Protein AF-A0A3D0I7C6-F1 (afdb_monomer_lite)

Secondary structure (DSSP, 8-state):
--------------EEEEEEEHHHHHHHHHTT--EEEE---TTTHHHHHHHHHHHHHT-TTEEEEEEEGGGHHHHHHHHTT-SSSEEEEE--TTS---HHHHHHHHHHHHSSPPP----

Radius of gyration: 17.29 Å; chains: 1; bounding box: 36×36×62 Å

Sequence (119 aa):
MGRGRHARTRGARVKPVIVATSDLVDGFRLAGIPVYEFDDAPDKSDSQLAAIIQAVLARDDVGIVLVDERYMAAFEKAFEGRELPMIASFPAEEVQRDEAYIDELTRRYLGQKIYVEGT

pLDDT: mean 74.3, std 18.65, range [34.81, 95.25]

Structure (mmCIF, N/CA/C/O backbone):
data_AF-A0A3D0I7C6-F1
#
_entry.id   AF-A0A3D0I7C6-F1
#
loop_
_atom_site.group_PDB
_atom_site.id
_atom_site.type_symbol
_atom_site.label_atom_id
_atom_site.label_alt_id
_atom_site.label_comp_id
_atom_site.label_asym_id
_atom_site.label_entity_id
_atom_site.label_seq_id
_atom_site.pdbx_PDB_ins_code
_atom_site.Cartn_x
_atom_site.Cartn_y
_atom_site.Cartn_z
_atom_site.occupancy
_atom_site.B_iso_or_equiv
_atom_site.auth_seq_id
_atom_site.auth_comp_id
_atom_site.auth_asym_id
_atom_site.auth_atom_id
_atom_site.pdbx_PDB_model_num
ATOM 1 N N . MET A 1 1 ? -10.756 0.577 45.918 1.00 40.59 1 MET A N 1
ATOM 2 C CA . MET A 1 1 ? -11.272 -0.594 45.172 1.00 40.59 1 MET A CA 1
ATOM 3 C C . MET A 1 1 ? -11.045 -0.364 43.683 1.00 40.59 1 MET A C 1
ATOM 5 O O . MET A 1 1 ? -11.863 0.272 43.036 1.00 40.59 1 MET A O 1
ATOM 9 N N . GLY A 1 2 ? -9.901 -0.803 43.155 1.00 45.44 2 GLY A N 1
ATOM 10 C CA . GLY A 1 2 ? -9.593 -0.724 41.727 1.00 45.44 2 GLY A CA 1
ATOM 11 C C . GLY A 1 2 ? -9.954 -2.039 41.047 1.00 45.44 2 GLY A C 1
ATOM 12 O O . GLY A 1 2 ? -9.415 -3.081 41.405 1.00 45.44 2 GLY A O 1
ATOM 13 N N . ARG A 1 3 ? -10.868 -2.007 40.077 1.00 44.47 3 ARG A N 1
ATOM 14 C CA . ARG A 1 3 ? -11.034 -3.099 39.111 1.00 44.47 3 ARG A CA 1
ATOM 15 C C . ARG A 1 3 ? -10.579 -2.582 37.756 1.00 44.47 3 ARG A C 1
ATOM 17 O O . ARG A 1 3 ? -11.376 -2.052 36.987 1.00 44.47 3 ARG A O 1
ATOM 24 N N . GLY A 1 4 ? -9.280 -2.726 37.502 1.00 43.03 4 GLY A N 1
ATOM 25 C CA . GLY A 1 4 ? -8.725 -2.644 36.160 1.00 43.03 4 GLY A CA 1
ATOM 26 C C . GLY A 1 4 ? -9.349 -3.750 35.321 1.00 43.03 4 GLY A C 1
ATOM 27 O O . GLY A 1 4 ? -9.107 -4.935 35.549 1.00 43.03 4 GLY A O 1
ATOM 28 N N . ARG A 1 5 ? -10.208 -3.367 34.376 1.00 44.16 5 ARG A N 1
ATOM 29 C CA . ARG A 1 5 ? -10.638 -4.268 33.313 1.00 44.16 5 ARG A CA 1
ATOM 30 C C . ARG A 1 5 ? -9.466 -4.379 32.348 1.00 44.16 5 ARG A C 1
ATOM 32 O O . ARG A 1 5 ? -9.337 -3.569 31.440 1.00 4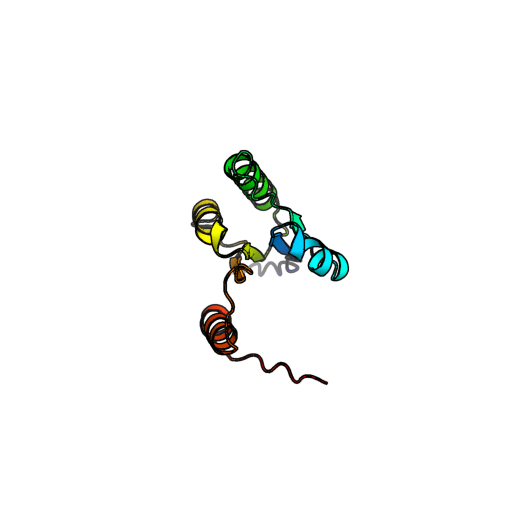4.16 5 ARG A O 1
ATOM 39 N N . HIS A 1 6 ? -8.618 -5.385 32.540 1.00 41.53 6 HIS A N 1
ATOM 40 C CA . HIS A 1 6 ? -7.826 -5.909 31.435 1.00 41.53 6 HIS A CA 1
ATOM 41 C C . HIS A 1 6 ? -8.797 -6.560 30.451 1.00 41.53 6 HIS A C 1
ATOM 43 O O . HIS A 1 6 ? -9.098 -7.752 30.531 1.00 41.53 6 HIS A O 1
ATOM 49 N N . ALA A 1 7 ? -9.336 -5.748 29.544 1.00 48.53 7 ALA A N 1
ATOM 50 C CA . ALA A 1 7 ? -9.907 -6.250 28.314 1.00 48.53 7 ALA A CA 1
ATOM 51 C C . ALA A 1 7 ? -8.753 -6.898 27.543 1.00 48.53 7 ALA A C 1
ATOM 53 O O . ALA A 1 7 ? -7.938 -6.218 26.929 1.00 48.53 7 ALA A O 1
ATOM 54 N N . ARG A 1 8 ? -8.645 -8.227 27.631 1.00 42.44 8 ARG A N 1
ATOM 55 C CA . ARG A 1 8 ? -7.900 -9.011 26.648 1.00 42.44 8 ARG A CA 1
ATOM 56 C C . ARG A 1 8 ? -8.627 -8.820 25.320 1.00 42.44 8 ARG A C 1
ATOM 58 O O . ARG A 1 8 ? -9.606 -9.514 25.050 1.00 42.44 8 ARG A O 1
ATOM 65 N N . THR A 1 9 ? -8.200 -7.847 24.525 1.00 52.59 9 THR A N 1
ATOM 66 C CA . THR A 1 9 ? -8.556 -7.791 23.112 1.00 52.59 9 THR A CA 1
ATOM 67 C C . THR A 1 9 ? -8.071 -9.103 22.502 1.00 52.59 9 THR A C 1
ATOM 69 O O . THR A 1 9 ? -6.884 -9.422 22.531 1.00 52.59 9 THR A O 1
ATOM 72 N N . ARG A 1 10 ? -8.997 -9.931 21.998 1.00 48.53 10 ARG A N 1
ATOM 73 C CA . ARG A 1 10 ? -8.633 -10.906 20.963 1.00 48.53 10 ARG A CA 1
ATOM 74 C C . ARG A 1 10 ? -7.928 -10.073 19.904 1.00 48.53 10 ARG A C 1
ATOM 76 O O . ARG A 1 10 ? -8.584 -9.187 19.363 1.00 48.53 10 ARG A O 1
ATOM 83 N N . GLY A 1 11 ? -6.624 -10.270 19.705 1.00 53.88 11 GLY A N 1
ATOM 84 C CA . GLY A 1 11 ? -5.865 -9.488 18.734 1.00 53.88 11 GLY A CA 1
ATOM 85 C C . GLY A 1 11 ? -6.649 -9.474 17.430 1.00 53.88 11 GLY A C 1
ATOM 86 O O . GLY A 1 11 ? -6.950 -10.544 16.893 1.00 53.88 11 GLY A O 1
ATOM 87 N N . ALA A 1 12 ? -7.087 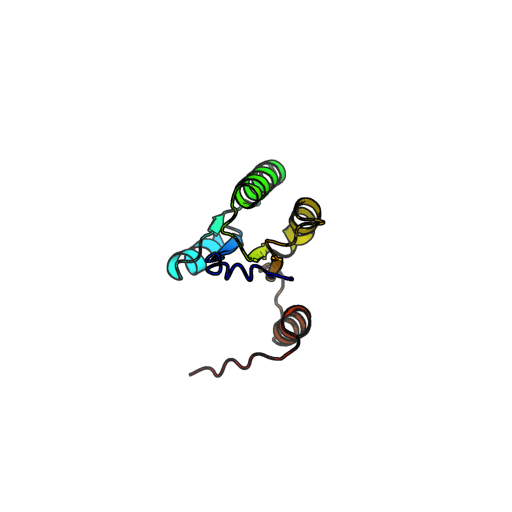-8.288 16.999 1.00 60.91 12 ALA A N 1
ATOM 88 C CA . ALA A 1 12 ? -7.696 -8.148 15.690 1.00 60.91 12 ALA A CA 1
ATOM 89 C C . ALA A 1 12 ? -6.698 -8.767 14.708 1.00 60.91 12 ALA A C 1
ATOM 91 O O . ALA A 1 12 ? -5.507 -8.457 14.770 1.00 60.91 12 ALA A O 1
ATOM 92 N N . ARG A 1 13 ? -7.140 -9.738 13.899 1.00 74.06 13 ARG A N 1
ATOM 93 C CA . ARG A 1 13 ? -6.266 -10.348 12.894 1.00 74.06 13 ARG A CA 1
ATOM 94 C C . ARG A 1 13 ? -5.980 -9.283 11.846 1.00 74.06 13 ARG A C 1
ATOM 96 O O . ARG A 1 13 ? -6.735 -9.150 10.889 1.00 74.06 13 ARG A O 1
ATOM 103 N N . VAL A 1 14 ? -4.921 -8.524 12.079 1.00 83.94 14 VAL A N 1
ATOM 104 C CA . VAL A 1 14 ? -4.392 -7.563 11.129 1.00 83.94 14 VAL A CA 1
ATOM 105 C C . VAL A 1 14 ? -3.770 -8.313 9.957 1.00 83.94 14 VAL A C 1
ATOM 107 O O . VAL A 1 14 ? -3.149 -9.365 10.137 1.00 83.94 14 VAL A O 1
ATOM 110 N N . LYS A 1 15 ? -3.974 -7.797 8.751 1.00 88.94 15 LYS A N 1
ATOM 111 C CA . LYS A 1 15 ? -3.485 -8.385 7.505 1.00 88.94 15 LYS A CA 1
ATOM 112 C C . LYS A 1 15 ? -2.558 -7.410 6.788 1.00 88.94 15 LYS A C 1
ATOM 114 O O . LYS A 1 15 ? -2.771 -6.197 6.888 1.00 88.94 15 LYS A O 1
ATOM 119 N N . PRO A 1 16 ? -1.557 -7.921 6.058 1.00 89.44 16 PRO A N 1
ATOM 120 C CA . PRO A 1 16 ? -0.832 -7.118 5.096 1.00 89.44 16 PRO A CA 1
ATOM 121 C C . PRO A 1 16 ? -1.696 -6.851 3.864 1.00 89.44 16 PRO A C 1
ATOM 123 O O . PRO A 1 16 ? -2.555 -7.659 3.496 1.00 89.44 16 PRO A O 1
ATOM 126 N N . VAL A 1 17 ? -1.433 -5.725 3.219 1.00 93.44 17 VAL A N 1
ATOM 127 C CA . VAL A 1 17 ? -1.933 -5.383 1.890 1.00 93.44 17 VAL A CA 1
ATOM 128 C C . VAL A 1 17 ? -0.763 -4.858 1.068 1.00 93.44 17 VAL A C 1
ATOM 130 O O . VAL A 1 17 ? 0.064 -4.113 1.591 1.00 93.44 17 VAL A O 1
ATOM 133 N N . ILE A 1 18 ? -0.708 -5.231 -0.207 1.00 91.00 18 ILE A N 1
ATOM 134 C CA . ILE A 1 18 ? 0.264 -4.707 -1.169 1.00 91.00 18 ILE A CA 1
ATOM 135 C C . ILE A 1 18 ? -0.419 -3.693 -2.087 1.00 91.00 18 ILE A C 1
ATOM 137 O O . ILE A 1 18 ? -1.562 -3.898 -2.491 1.00 91.00 18 ILE A O 1
ATOM 141 N N . VAL A 1 19 ? 0.283 -2.627 -2.447 1.00 91.44 19 VAL A N 1
ATOM 142 C CA . VAL A 1 19 ? -0.062 -1.715 -3.538 1.00 91.44 19 VAL A CA 1
ATOM 143 C C . VAL A 1 19 ? 1.094 -1.749 -4.528 1.00 91.44 19 VAL A C 1
ATOM 145 O O . VAL A 1 19 ? 2.203 -1.342 -4.185 1.00 91.44 19 VAL A O 1
ATOM 148 N N . ALA A 1 20 ? 0.853 -2.285 -5.721 1.00 85.44 20 ALA A N 1
ATOM 149 C CA . ALA A 1 20 ? 1.905 -2.550 -6.701 1.00 85.44 20 ALA A CA 1
ATOM 150 C C . ALA A 1 20 ? 1.417 -2.354 -8.138 1.00 85.44 20 ALA A C 1
ATOM 152 O O . ALA A 1 20 ? 0.216 -2.435 -8.410 1.00 85.44 20 ALA A O 1
ATOM 153 N N . THR A 1 21 ? 2.363 -2.130 -9.047 1.00 81.94 21 THR A N 1
ATOM 154 C CA . THR A 1 21 ? 2.147 -2.139 -10.496 1.00 81.94 21 THR A CA 1
ATOM 155 C C . THR A 1 21 ? 1.918 -3.555 -11.021 1.00 81.94 21 THR A C 1
ATOM 157 O O . THR A 1 21 ? 2.277 -4.534 -10.366 1.00 81.94 21 THR A O 1
ATOM 160 N N . SER A 1 22 ? 1.264 -3.653 -12.185 1.00 77.06 22 SER A N 1
ATOM 161 C CA . SER A 1 22 ? 0.710 -4.894 -12.761 1.00 77.06 22 SER A CA 1
ATOM 162 C C . SER A 1 22 ? 1.703 -6.065 -12.872 1.00 77.06 22 SER A C 1
ATOM 164 O O . SER A 1 22 ? 1.331 -7.217 -12.665 1.00 77.06 22 SER A O 1
ATOM 166 N N . ASP A 1 23 ? 2.976 -5.770 -13.118 1.00 73.31 23 ASP A N 1
ATOM 167 C CA . ASP A 1 23 ? 4.096 -6.716 -13.193 1.00 73.31 23 ASP A CA 1
ATOM 168 C C . ASP A 1 23 ? 4.319 -7.541 -11.912 1.00 73.31 23 ASP A C 1
ATOM 170 O O . ASP A 1 23 ? 4.615 -8.735 -11.986 1.00 73.31 23 ASP A O 1
ATOM 174 N N . LEU A 1 24 ? 4.131 -6.944 -10.732 1.00 73.38 24 LEU A N 1
ATOM 175 C CA . LEU A 1 24 ? 4.403 -7.599 -9.445 1.00 73.38 24 LEU A CA 1
ATOM 176 C C . LEU A 1 24 ? 3.168 -8.251 -8.813 1.00 73.38 24 LEU A C 1
ATOM 178 O O . LEU A 1 24 ? 3.282 -9.078 -7.901 1.00 73.38 24 LEU A O 1
ATOM 182 N N . VAL A 1 25 ? 1.972 -7.882 -9.269 1.00 82.06 25 VAL A N 1
ATOM 183 C CA . VAL A 1 25 ? 0.719 -8.248 -8.599 1.00 82.06 25 VAL A CA 1
ATOM 184 C C . VAL A 1 25 ? 0.492 -9.759 -8.564 1.00 82.06 25 VAL A C 1
ATOM 186 O O . VAL A 1 25 ? 0.032 -10.290 -7.547 1.00 82.06 25 VAL A O 1
ATOM 189 N N . ASP A 1 26 ? 0.822 -10.463 -9.644 1.00 80.19 26 ASP A N 1
ATOM 190 C CA . ASP A 1 26 ? 0.545 -11.895 -9.758 1.00 80.19 26 ASP A CA 1
ATOM 191 C C . ASP A 1 26 ? 1.329 -12.725 -8.734 1.00 80.19 26 ASP A C 1
ATOM 193 O O . ASP A 1 26 ? 0.768 -13.643 -8.129 1.00 80.19 26 ASP A O 1
ATOM 197 N N . GLY A 1 27 ? 2.580 -12.356 -8.439 1.00 77.88 27 GLY A N 1
ATOM 198 C CA . GLY A 1 27 ? 3.387 -13.026 -7.415 1.00 77.88 27 GLY A CA 1
ATOM 199 C C . GLY A 1 27 ? 2.760 -12.938 -6.019 1.00 77.88 27 GLY A C 1
ATOM 200 O O . GLY A 1 27 ? 2.647 -13.939 -5.307 1.00 77.88 27 GLY A O 1
ATOM 201 N N . PHE A 1 28 ? 2.265 -11.759 -5.643 1.00 80.94 28 PHE A N 1
ATOM 202 C CA . PHE A 1 28 ? 1.597 -11.553 -4.356 1.00 80.94 28 PHE A CA 1
ATOM 203 C C . PHE A 1 28 ? 0.224 -12.232 -4.282 1.00 80.94 28 PHE A C 1
ATOM 205 O O . PHE A 1 28 ? -0.126 -12.801 -3.241 1.00 80.94 28 PHE A O 1
ATOM 212 N N . ARG A 1 29 ? -0.535 -12.231 -5.388 1.00 83.00 29 ARG A N 1
ATOM 213 C CA . ARG A 1 29 ? -1.812 -12.957 -5.487 1.00 83.00 29 ARG A CA 1
ATOM 214 C C . ARG A 1 29 ? -1.610 -14.460 -5.290 1.00 83.00 29 ARG A C 1
ATOM 216 O O . ARG A 1 29 ? -2.364 -15.069 -4.531 1.00 83.00 29 ARG A O 1
ATOM 223 N N . LEU A 1 30 ? -0.579 -15.049 -5.904 1.00 78.88 30 LEU A N 1
ATOM 224 C CA . LEU A 1 30 ? -0.227 -16.466 -5.729 1.00 78.88 30 LEU A CA 1
ATOM 225 C C . LEU A 1 30 ? 0.137 -16.805 -4.276 1.00 78.88 30 LEU A C 1
ATOM 227 O O . LEU A 1 30 ? -0.206 -17.883 -3.792 1.00 78.88 30 LEU A O 1
ATOM 231 N N . ALA A 1 31 ? 0.764 -15.873 -3.556 1.00 77.75 31 ALA A N 1
ATOM 232 C CA . ALA A 1 31 ? 1.059 -16.005 -2.128 1.00 77.75 31 ALA A CA 1
ATOM 233 C C . ALA A 1 31 ? -0.170 -15.795 -1.213 1.00 77.75 31 ALA A C 1
ATOM 235 O O . ALA A 1 31 ? -0.055 -15.894 0.011 1.00 77.75 31 ALA A O 1
ATOM 236 N N . GLY A 1 32 ? -1.349 -15.499 -1.774 1.00 81.69 32 GLY A N 1
ATOM 237 C CA . GLY A 1 32 ? -2.583 -15.253 -1.023 1.00 81.69 32 GLY A CA 1
ATOM 238 C C . GLY A 1 32 ? -2.614 -13.906 -0.297 1.00 81.69 32 GLY A C 1
ATOM 239 O O . GLY A 1 32 ? -3.424 -13.719 0.617 1.00 81.69 32 GLY A O 1
ATOM 240 N N . ILE A 1 33 ? -1.743 -12.969 -0.675 1.00 83.69 33 ILE A N 1
ATOM 241 C CA . ILE A 1 33 ? -1.681 -11.636 -0.077 1.00 83.69 33 ILE A CA 1
ATOM 242 C C . ILE A 1 33 ? -2.640 -10.712 -0.846 1.00 83.69 33 ILE A C 1
ATOM 244 O O . ILE A 1 33 ? -2.605 -10.690 -2.075 1.00 83.69 33 ILE A O 1
ATOM 248 N N . PRO A 1 34 ? -3.515 -9.943 -0.169 1.00 88.31 34 PRO A N 1
ATOM 249 C CA . PRO A 1 34 ? -4.364 -8.963 -0.837 1.00 88.31 34 PRO A CA 1
ATOM 250 C C . PRO A 1 34 ? -3.535 -7.876 -1.531 1.00 88.31 34 PRO A C 1
ATOM 252 O O . PRO A 1 34 ? -2.659 -7.278 -0.906 1.00 88.31 34 PRO A O 1
ATOM 255 N N . VAL A 1 35 ? -3.863 -7.580 -2.790 1.00 90.56 35 VAL A N 1
ATOM 256 C CA . VAL A 1 35 ? -3.166 -6.571 -3.598 1.00 90.56 35 VAL A CA 1
ATOM 257 C C . VAL A 1 35 ? -4.157 -5.570 -4.174 1.00 90.56 35 VAL A C 1
ATOM 259 O O . VAL A 1 35 ? -5.187 -5.963 -4.727 1.00 90.56 35 VAL A O 1
ATOM 262 N N . TYR A 1 36 ? -3.822 -4.289 -4.078 1.00 92.50 36 TYR A N 1
ATOM 263 C CA . TYR A 1 36 ? -4.379 -3.237 -4.913 1.00 92.50 36 TYR A CA 1
ATOM 264 C C . TYR A 1 36 ? -3.432 -3.003 -6.085 1.00 92.50 36 TYR A C 1
ATOM 266 O O . TYR A 1 36 ? -2.289 -2.588 -5.906 1.00 92.50 36 TYR A O 1
ATOM 274 N N . GLU A 1 37 ? -3.916 -3.311 -7.279 1.00 89.75 37 GLU A N 1
ATOM 275 C CA . GLU A 1 37 ? -3.176 -3.091 -8.514 1.00 89.75 37 GLU A CA 1
ATOM 276 C C . GLU A 1 37 ? -3.276 -1.623 -8.929 1.00 89.75 37 GLU A C 1
ATOM 278 O O . GLU A 1 37 ? -4.368 -1.039 -8.957 1.00 89.75 37 GLU A O 1
ATOM 283 N N . PHE A 1 38 ? -2.121 -1.040 -9.222 1.00 85.62 38 PHE A N 1
ATOM 284 C CA . PHE A 1 38 ? -1.963 0.337 -9.646 1.00 85.62 38 PHE A CA 1
ATOM 285 C C . PHE A 1 38 ? -1.537 0.387 -11.114 1.00 85.62 38 PHE A C 1
ATOM 287 O O . PHE A 1 38 ? -0.586 -0.284 -11.511 1.00 85.62 38 PHE A O 1
ATOM 294 N N . ASP A 1 39 ? -2.256 1.170 -11.917 1.00 83.50 39 ASP A N 1
ATOM 295 C CA . ASP A 1 39 ? -1.918 1.430 -13.313 1.00 83.50 39 ASP A CA 1
ATOM 296 C C . ASP A 1 39 ? -1.207 2.787 -13.366 1.00 83.50 39 ASP A C 1
ATOM 298 O O . ASP A 1 39 ? -1.827 3.835 -13.190 1.00 83.50 39 ASP A O 1
ATOM 302 N N . ASP A 1 40 ? 0.112 2.761 -13.573 1.00 73.88 40 ASP A N 1
ATOM 303 C CA . ASP A 1 40 ? 0.964 3.961 -13.601 1.00 73.88 40 ASP A CA 1
ATOM 304 C C . ASP A 1 40 ? 0.850 4.736 -14.929 1.00 73.88 40 ASP A C 1
ATOM 306 O O . ASP A 1 40 ? 1.699 5.560 -15.271 1.00 73.88 40 ASP A O 1
ATOM 310 N N . ALA A 1 41 ? -0.203 4.472 -15.710 1.00 78.44 41 ALA A N 1
ATOM 311 C CA . ALA A 1 41 ? -0.538 5.268 -16.876 1.00 78.44 41 ALA A CA 1
ATOM 312 C C . ALA A 1 41 ? -0.725 6.756 -16.476 1.00 78.44 41 ALA A C 1
ATOM 314 O O . ALA A 1 41 ? -1.520 7.058 -15.573 1.00 78.44 41 ALA A O 1
ATOM 315 N N . PRO A 1 42 ? -0.042 7.708 -17.151 1.00 72.25 42 PRO A N 1
ATOM 316 C CA . PRO A 1 42 ? 0.003 9.122 -16.750 1.00 72.25 42 PRO A CA 1
ATOM 317 C C . PRO A 1 42 ? -1.357 9.822 -16.624 1.00 72.25 42 PRO A C 1
ATOM 319 O O . PRO A 1 42 ? -1.477 10.844 -15.955 1.00 72.25 42 PRO A O 1
ATOM 322 N N . ASP A 1 43 ? -2.384 9.315 -17.301 1.00 72.00 43 ASP A N 1
ATOM 323 C CA . ASP A 1 43 ? -3.742 9.857 -17.314 1.00 72.00 43 ASP A CA 1
ATOM 324 C C . ASP A 1 43 ? -4.615 9.372 -16.142 1.00 72.00 43 ASP A C 1
ATOM 326 O O . ASP A 1 43 ? -5.703 9.914 -15.930 1.00 72.00 43 ASP A O 1
ATOM 330 N N . LYS A 1 44 ? -4.165 8.369 -15.376 1.00 67.12 44 LYS A N 1
ATOM 331 C CA . LYS A 1 44 ? -4.983 7.679 -14.358 1.00 67.12 44 LYS A CA 1
ATOM 332 C C . LYS A 1 44 ? -4.374 7.653 -12.960 1.00 67.12 44 LYS A C 1
ATOM 334 O O . LYS A 1 44 ? -5.136 7.516 -11.994 1.00 67.12 44 LYS A O 1
ATOM 339 N N . SER A 1 45 ? -3.059 7.847 -12.855 1.00 74.44 45 SER A N 1
ATOM 340 C CA . SER A 1 45 ? -2.261 7.639 -11.641 1.00 74.44 45 SER A CA 1
ATOM 341 C C . SER A 1 45 ? -2.857 8.298 -10.389 1.00 74.44 45 SER A C 1
ATOM 343 O O . SER A 1 45 ? -3.127 7.629 -9.393 1.00 74.44 45 SER A O 1
ATOM 345 N N . ASP A 1 46 ? -3.152 9.596 -10.434 1.00 82.19 46 ASP A N 1
ATOM 346 C CA . ASP A 1 46 ? -3.515 10.356 -9.230 1.00 82.19 46 ASP A CA 1
ATOM 347 C C . ASP A 1 46 ? -4.900 9.973 -8.691 1.00 82.19 46 ASP A C 1
ATOM 349 O O . ASP A 1 46 ? -5.107 9.819 -7.483 1.00 82.19 46 ASP A O 1
ATOM 353 N N . SER A 1 47 ? -5.863 9.786 -9.597 1.00 85.69 47 SER A N 1
ATOM 354 C CA . SER A 1 47 ? -7.239 9.427 -9.238 1.00 85.69 47 SER A CA 1
ATOM 355 C C . SER A 1 47 ? -7.338 8.001 -8.693 1.00 85.69 47 SER A C 1
ATOM 357 O O . SER A 1 47 ? -8.050 7.752 -7.714 1.00 85.69 47 SER A O 1
ATOM 359 N N . GLN A 1 48 ? -6.578 7.074 -9.278 1.00 89.69 48 GLN A N 1
ATOM 360 C CA . GLN A 1 48 ? -6.516 5.690 -8.830 1.00 89.69 48 GLN A CA 1
ATOM 361 C C . GLN A 1 48 ? -5.799 5.582 -7.484 1.00 89.69 48 GLN A C 1
ATOM 363 O O . GLN A 1 48 ? -6.276 4.875 -6.595 1.00 89.69 48 GLN A O 1
ATOM 368 N N . LEU A 1 49 ? -4.707 6.328 -7.294 1.00 90.88 49 LEU A N 1
ATOM 369 C CA . LEU A 1 49 ? -3.950 6.345 -6.044 1.00 90.88 49 LEU A CA 1
ATOM 370 C C . LEU A 1 49 ? -4.834 6.814 -4.886 1.00 90.88 49 LEU A C 1
ATOM 372 O O . LEU A 1 49 ? -4.899 6.163 -3.841 1.00 90.88 49 LEU A O 1
ATOM 376 N N . ALA A 1 50 ? -5.585 7.898 -5.098 1.00 92.19 50 ALA A N 1
ATOM 377 C CA . ALA A 1 50 ? -6.547 8.396 -4.122 1.00 92.19 50 ALA A CA 1
ATOM 378 C C . ALA A 1 50 ? -7.629 7.353 -3.789 1.00 92.19 50 ALA A C 1
ATOM 380 O O . ALA A 1 50 ? -7.954 7.160 -2.615 1.00 92.19 50 ALA A O 1
ATOM 381 N N . ALA A 1 51 ? -8.162 6.648 -4.792 1.00 94.06 51 ALA A N 1
ATOM 382 C CA . ALA A 1 51 ? -9.161 5.602 -4.583 1.00 94.06 51 ALA A CA 1
ATOM 383 C C . ALA A 1 51 ? -8.613 4.421 -3.763 1.00 94.06 51 ALA A C 1
ATOM 385 O O . ALA A 1 51 ? -9.289 3.947 -2.847 1.00 94.06 51 ALA A O 1
ATOM 386 N N . ILE A 1 52 ? -7.380 3.981 -4.036 1.00 95.06 52 ILE A N 1
ATOM 387 C CA . ILE A 1 52 ? -6.713 2.914 -3.274 1.00 95.06 52 ILE A CA 1
ATOM 388 C C . ILE A 1 52 ? -6.498 3.346 -1.824 1.00 95.06 52 ILE A C 1
ATOM 390 O O . ILE A 1 52 ? -6.839 2.600 -0.906 1.00 95.06 52 ILE A O 1
ATOM 394 N N . ILE A 1 53 ? -5.994 4.562 -1.600 1.00 95.06 53 ILE A N 1
ATOM 395 C CA . ILE A 1 53 ? -5.808 5.117 -0.253 1.00 95.06 53 ILE A CA 1
ATOM 396 C C . ILE A 1 53 ? -7.130 5.094 0.526 1.00 95.06 53 ILE A C 1
ATOM 398 O O . ILE A 1 53 ? -7.164 4.615 1.660 1.00 95.06 53 ILE A O 1
ATOM 402 N N . GLN A 1 54 ? -8.233 5.546 -0.080 1.00 95.25 54 GLN A N 1
ATOM 403 C CA . GLN A 1 54 ? -9.552 5.510 0.563 1.00 95.25 54 GLN A CA 1
ATOM 404 C C . GLN A 1 54 ? -10.029 4.079 0.839 1.00 95.25 54 GLN A C 1
ATOM 406 O O . GLN A 1 54 ? -10.562 3.806 1.915 1.00 95.25 54 GLN A O 1
ATOM 411 N N . ALA A 1 55 ? -9.798 3.146 -0.088 1.00 95.06 55 ALA A N 1
ATOM 412 C CA . ALA A 1 55 ? -10.147 1.740 0.099 1.00 95.06 55 ALA A CA 1
ATOM 413 C C . ALA A 1 55 ? -9.367 1.090 1.254 1.00 95.06 55 ALA A C 1
ATOM 415 O O . ALA A 1 55 ? -9.912 0.251 1.970 1.00 95.06 55 ALA A O 1
ATOM 416 N N . VAL A 1 56 ? -8.108 1.478 1.466 1.00 94.19 56 VAL A N 1
ATOM 417 C CA . VAL A 1 56 ? -7.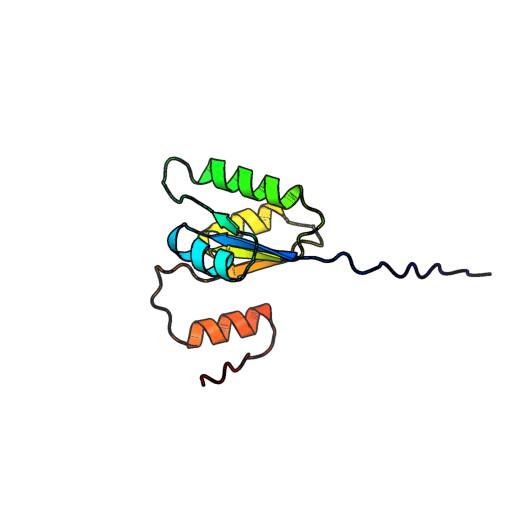307 1.030 2.614 1.00 94.19 56 VAL A CA 1
ATOM 418 C C . VAL A 1 56 ? -7.782 1.695 3.909 1.00 94.19 56 VAL A C 1
ATOM 420 O O . VAL A 1 56 ? -7.957 1.002 4.907 1.00 94.19 56 VAL A O 1
ATOM 423 N N . LEU A 1 57 ? -8.050 3.006 3.902 1.00 92.75 57 LEU A N 1
ATOM 424 C CA . LEU A 1 57 ? -8.549 3.749 5.072 1.00 92.75 57 LEU A CA 1
ATOM 425 C C . LEU A 1 57 ? -9.886 3.219 5.600 1.00 92.75 57 LEU A C 1
ATOM 427 O O . LEU A 1 57 ? -10.154 3.328 6.795 1.00 92.75 57 LEU A O 1
ATOM 431 N N . ALA A 1 58 ? -10.718 2.662 4.719 1.00 92.88 58 ALA A N 1
ATOM 432 C CA . ALA A 1 58 ? -12.003 2.065 5.065 1.00 92.88 58 ALA A CA 1
ATOM 433 C C . ALA A 1 58 ? -11.887 0.676 5.724 1.00 92.88 58 ALA A C 1
ATOM 435 O O . ALA A 1 58 ? -12.910 0.083 6.072 1.00 92.88 58 ALA A O 1
ATOM 436 N N . ARG A 1 59 ? -10.672 0.124 5.864 1.00 91.94 59 ARG A N 1
ATOM 437 C CA . ARG A 1 59 ? -10.443 -1.214 6.416 1.00 91.94 59 ARG A CA 1
ATOM 438 C C . ARG A 1 59 ? -9.766 -1.165 7.780 1.00 91.94 59 ARG A C 1
ATOM 440 O O . ARG A 1 59 ? -8.599 -0.813 7.899 1.00 91.94 59 ARG A O 1
ATOM 447 N N . ASP A 1 60 ? -10.466 -1.691 8.778 1.00 89.44 60 ASP A N 1
ATOM 448 C CA . ASP A 1 60 ? -9.949 -1.827 10.148 1.00 89.44 60 ASP A CA 1
ATOM 449 C C . ASP A 1 60 ? -9.103 -3.102 10.346 1.00 89.44 60 ASP A C 1
ATOM 451 O O . ASP A 1 60 ? -8.543 -3.335 11.418 1.00 89.44 60 ASP A O 1
ATOM 455 N N . ASP A 1 61 ? -9.033 -3.969 9.327 1.00 92.62 61 ASP A N 1
ATOM 456 C CA . ASP A 1 61 ? -8.309 -5.244 9.363 1.00 92.62 61 ASP A CA 1
ATOM 457 C C . ASP A 1 61 ? -6.902 -5.172 8.752 1.00 92.62 61 ASP A C 1
ATOM 459 O O . ASP A 1 61 ? -6.252 -6.208 8.603 1.00 92.62 61 ASP A O 1
ATOM 463 N N . VAL A 1 62 ? -6.417 -3.980 8.398 1.00 93.62 62 VAL A N 1
ATOM 464 C CA . VAL A 1 62 ? -5.102 -3.787 7.770 1.00 93.62 62 VAL A CA 1
ATOM 465 C C . VAL A 1 62 ? -4.085 -3.342 8.815 1.00 93.62 62 VAL A C 1
ATOM 467 O O . VAL A 1 62 ? -4.257 -2.323 9.477 1.00 93.62 62 VAL A O 1
ATOM 470 N N . GLY A 1 63 ? -3.013 -4.122 8.970 1.00 89.88 63 GLY A N 1
ATOM 471 C CA . GLY A 1 63 ? -1.915 -3.801 9.891 1.00 89.88 63 GLY A CA 1
ATOM 472 C C . GLY A 1 63 ? -0.715 -3.164 9.214 1.00 89.88 63 GLY A C 1
ATOM 473 O O . GLY A 1 63 ? -0.028 -2.350 9.824 1.00 89.88 63 GLY A O 1
ATOM 474 N N . ILE A 1 64 ? -0.464 -3.533 7.959 1.00 91.25 64 ILE A N 1
ATOM 475 C CA . ILE A 1 64 ? 0.646 -3.015 7.166 1.00 91.25 64 ILE A CA 1
ATOM 476 C C . ILE A 1 64 ? 0.215 -2.849 5.712 1.00 91.25 64 ILE A C 1
ATOM 478 O O . ILE A 1 64 ? -0.501 -3.693 5.166 1.00 91.25 64 ILE A O 1
ATOM 482 N N . VAL A 1 65 ? 0.662 -1.759 5.105 1.00 94.00 65 VAL A N 1
ATOM 483 C CA . VAL A 1 65 ? 0.506 -1.462 3.684 1.00 94.00 65 VAL A CA 1
ATOM 484 C C . VAL A 1 65 ? 1.906 -1.388 3.098 1.00 94.00 65 VAL A C 1
ATOM 486 O O . VAL A 1 65 ? 2.700 -0.531 3.488 1.00 94.00 65 VAL A O 1
ATOM 489 N N . LEU A 1 66 ? 2.206 -2.322 2.201 1.00 91.62 66 LEU A N 1
ATOM 490 C CA . LEU A 1 66 ? 3.434 -2.328 1.422 1.00 91.62 66 LEU A CA 1
ATOM 491 C C . LEU A 1 66 ? 3.167 -1.628 0.098 1.00 91.62 66 LEU A C 1
ATOM 493 O O . LEU A 1 66 ? 2.250 -2.019 -0.620 1.00 91.62 66 LEU A O 1
ATOM 497 N N . VAL A 1 67 ? 3.939 -0.594 -0.207 1.00 90.38 67 VAL A N 1
ATOM 498 C CA . VAL A 1 67 ? 3.747 0.244 -1.396 1.00 90.38 67 VAL A CA 1
ATOM 499 C C . VAL A 1 67 ? 5.048 0.358 -2.174 1.00 90.38 67 VAL A C 1
ATOM 501 O O . VAL A 1 67 ? 6.128 0.270 -1.599 1.00 90.38 67 VAL A O 1
ATOM 504 N N . ASP A 1 68 ? 4.967 0.589 -3.474 1.00 84.25 68 ASP A N 1
ATOM 505 C CA . ASP A 1 68 ? 6.146 0.998 -4.235 1.00 84.25 68 ASP A CA 1
ATOM 506 C C . ASP A 1 68 ? 6.713 2.324 -3.672 1.00 84.25 68 ASP A C 1
ATOM 508 O O . ASP A 1 68 ? 5.950 3.228 -3.299 1.00 84.25 68 ASP A O 1
ATOM 512 N N . GLU A 1 69 ? 8.045 2.443 -3.581 1.00 83.44 69 GLU A N 1
ATOM 513 C CA . GLU A 1 69 ? 8.727 3.624 -3.024 1.00 83.44 69 GLU A CA 1
ATOM 514 C C . GLU A 1 69 ? 8.290 4.946 -3.673 1.00 83.44 69 GLU A C 1
ATOM 516 O O . GLU A 1 69 ? 8.220 5.969 -2.984 1.00 83.44 69 GLU A O 1
ATOM 521 N N . ARG A 1 70 ? 7.896 4.920 -4.953 1.00 83.44 70 ARG A N 1
ATOM 522 C CA . ARG A 1 70 ? 7.390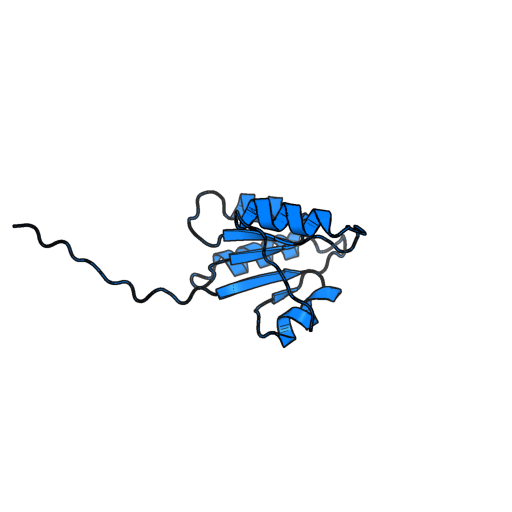 6.085 -5.699 1.00 83.44 70 ARG A CA 1
ATOM 523 C C . ARG A 1 70 ? 6.121 6.685 -5.088 1.00 83.44 70 ARG A C 1
ATOM 525 O O . ARG A 1 70 ? 5.917 7.894 -5.176 1.00 83.44 70 ARG A O 1
ATOM 532 N N . TYR A 1 71 ? 5.287 5.876 -4.433 1.00 86.75 71 TYR A N 1
ATOM 533 C CA . TYR A 1 71 ? 3.999 6.317 -3.875 1.00 86.75 71 TYR A CA 1
ATOM 534 C C . TYR A 1 71 ? 4.018 6.492 -2.353 1.00 86.75 71 TYR A C 1
ATOM 536 O O . TYR A 1 71 ? 3.025 6.940 -1.773 1.00 86.75 71 TYR A O 1
ATOM 544 N N . MET A 1 72 ? 5.138 6.182 -1.695 1.00 88.19 72 MET A N 1
ATOM 545 C CA . MET A 1 72 ? 5.272 6.196 -0.236 1.00 88.19 72 MET A CA 1
ATOM 546 C C . MET A 1 72 ? 4.800 7.512 0.395 1.00 88.19 72 MET A C 1
ATOM 548 O O . MET A 1 72 ? 3.974 7.488 1.304 1.00 88.19 72 MET A O 1
ATOM 552 N N . ALA A 1 73 ? 5.236 8.656 -0.138 1.00 89.75 73 ALA A N 1
ATOM 553 C CA . ALA A 1 73 ? 4.894 9.969 0.411 1.00 89.75 73 ALA A CA 1
ATOM 554 C C . ALA A 1 73 ? 3.379 10.253 0.414 1.00 89.75 73 ALA A C 1
ATOM 556 O O . ALA A 1 73 ? 2.861 10.897 1.330 1.00 89.75 73 ALA A O 1
ATOM 557 N N . ALA A 1 74 ? 2.648 9.767 -0.595 1.00 91.88 74 ALA A N 1
ATOM 558 C CA . ALA A 1 74 ? 1.199 9.935 -0.665 1.00 91.88 74 ALA A CA 1
ATOM 559 C C . ALA A 1 74 ? 0.487 9.114 0.421 1.00 91.88 74 ALA A C 1
ATOM 561 O O . ALA A 1 74 ? -0.436 9.617 1.067 1.00 91.88 74 ALA A O 1
ATOM 562 N N . PHE A 1 75 ? 0.947 7.882 0.659 1.00 93.06 75 PHE A N 1
ATOM 563 C CA . PHE A 1 75 ? 0.431 7.038 1.735 1.00 93.06 75 PHE A CA 1
ATOM 564 C C . PHE A 1 75 ? 0.805 7.594 3.112 1.00 93.06 75 PHE A C 1
ATOM 566 O O . PHE A 1 75 ? -0.079 7.765 3.944 1.00 93.06 75 PHE A O 1
ATOM 573 N N . GLU A 1 76 ? 2.059 7.965 3.363 1.00 91.62 76 GLU A N 1
ATOM 574 C CA . GLU A 1 76 ? 2.459 8.547 4.654 1.00 91.62 76 GLU A CA 1
ATOM 575 C C . GLU A 1 76 ? 1.607 9.764 5.021 1.00 91.62 76 GLU A C 1
ATOM 577 O O . GLU A 1 76 ? 1.065 9.833 6.123 1.00 91.62 76 GLU A O 1
ATOM 582 N N . LYS A 1 77 ? 1.397 10.675 4.066 1.00 93.88 77 LYS A N 1
ATOM 583 C CA . LYS A 1 77 ? 0.542 11.848 4.264 1.00 93.88 77 LYS A CA 1
ATOM 584 C C . LYS A 1 77 ? -0.915 11.477 4.557 1.00 93.88 77 LYS A C 1
ATOM 586 O O . LYS A 1 77 ? -1.561 12.127 5.372 1.00 93.88 77 LYS A O 1
ATOM 591 N N . ALA A 1 78 ? -1.461 10.464 3.885 1.00 94.25 78 ALA A N 1
ATOM 592 C CA . ALA A 1 78 ? -2.853 10.055 4.079 1.00 94.25 78 ALA A CA 1
ATOM 593 C C . ALA A 1 78 ? -3.102 9.343 5.420 1.00 94.25 78 ALA A C 1
ATOM 595 O O . ALA A 1 78 ? -4.221 9.382 5.938 1.00 94.25 78 ALA A O 1
ATOM 596 N N . PHE A 1 79 ? -2.075 8.694 5.971 1.00 93.06 79 PHE A N 1
ATOM 597 C CA . PHE A 1 79 ? -2.147 7.917 7.210 1.00 93.06 79 PHE A CA 1
ATOM 598 C C . PHE A 1 79 ? -1.474 8.613 8.407 1.00 93.06 79 PHE A C 1
ATOM 600 O O . PHE A 1 79 ? -1.409 8.037 9.493 1.00 93.06 79 PHE A O 1
ATOM 607 N N . GLU A 1 80 ? -1.024 9.859 8.242 1.00 92.31 80 GLU A N 1
ATOM 608 C CA . GLU A 1 80 ? -0.386 10.650 9.294 1.00 92.31 80 GLU A CA 1
ATOM 609 C C . GLU A 1 80 ? -1.259 10.721 10.562 1.00 92.31 80 GLU A C 1
ATOM 611 O O . GLU A 1 80 ? -2.464 10.981 10.517 1.00 92.31 80 GLU A O 1
ATOM 616 N N . GLY A 1 81 ? -0.644 10.459 11.719 1.00 89.31 81 GLY A N 1
ATOM 617 C CA . GLY A 1 81 ? -1.318 10.485 13.021 1.00 89.31 81 GLY A CA 1
ATOM 618 C C . GLY A 1 81 ? -2.182 9.259 13.342 1.00 89.31 81 GLY A C 1
ATOM 619 O O . GLY A 1 81 ? -2.803 9.231 14.406 1.00 89.31 81 GLY A O 1
ATOM 620 N N . ARG A 1 82 ? -2.227 8.239 12.474 1.00 88.81 82 ARG A N 1
ATOM 621 C CA . ARG A 1 82 ? -2.896 6.959 12.762 1.00 88.81 82 ARG A CA 1
ATOM 622 C C . ARG A 1 82 ? -1.926 5.942 13.364 1.00 88.81 82 ARG A C 1
ATOM 624 O O . ARG A 1 82 ? -0.770 5.869 12.969 1.00 88.81 82 ARG A O 1
ATOM 631 N N . GLU A 1 83 ? -2.419 5.119 14.292 1.00 85.88 83 GLU A N 1
ATOM 632 C CA . GLU A 1 83 ? -1.641 3.998 14.848 1.00 85.88 83 GLU A CA 1
ATOM 633 C C . GLU A 1 83 ? -1.483 2.840 13.850 1.00 85.88 83 GLU A C 1
ATOM 635 O O . GLU A 1 83 ? -0.478 2.135 13.878 1.00 85.88 83 GLU A O 1
ATOM 640 N N . LEU A 1 84 ? -2.475 2.635 12.976 1.00 86.12 84 LEU A N 1
ATOM 641 C CA . LEU A 1 84 ? -2.480 1.614 11.930 1.00 86.12 84 LEU A CA 1
ATOM 642 C C . LEU A 1 84 ? -3.196 2.123 10.667 1.00 86.12 84 LEU A C 1
ATOM 644 O O . LEU A 1 84 ? -4.102 2.961 10.770 1.00 86.12 84 LEU A O 1
ATOM 648 N N . PRO A 1 85 ? -2.863 1.557 9.493 1.00 90.44 85 PRO A N 1
ATOM 649 C CA . PRO A 1 85 ? -1.768 0.612 9.241 1.00 90.44 85 PRO A CA 1
ATOM 650 C C . PRO A 1 85 ? -0.372 1.257 9.246 1.00 90.44 85 PRO A C 1
ATOM 652 O O . PRO A 1 85 ? -0.222 2.439 8.955 1.00 90.44 85 PRO A O 1
ATOM 655 N N . MET A 1 86 ? 0.659 0.451 9.517 1.00 91.62 86 MET A N 1
ATOM 656 C CA . MET A 1 86 ? 2.050 0.816 9.232 1.00 91.62 86 MET A CA 1
ATOM 657 C C . MET A 1 86 ? 2.251 0.917 7.716 1.00 91.62 86 MET A C 1
ATOM 659 O O . MET A 1 86 ? 1.832 0.023 6.982 1.00 91.62 86 MET A O 1
ATOM 663 N N . ILE A 1 87 ? 2.917 1.969 7.247 1.00 93.12 87 ILE A N 1
ATOM 664 C CA . ILE A 1 87 ? 3.278 2.126 5.834 1.00 93.12 87 ILE A CA 1
ATOM 665 C C . ILE A 1 87 ? 4.753 1.758 5.671 1.00 93.12 87 ILE A C 1
ATOM 667 O O . ILE A 1 87 ? 5.603 2.272 6.398 1.00 93.12 87 ILE A O 1
ATOM 671 N N . ALA A 1 88 ? 5.062 0.864 4.736 1.00 88.19 88 ALA A N 1
ATOM 672 C CA . ALA A 1 88 ? 6.436 0.528 4.373 1.00 88.19 88 ALA A CA 1
ATOM 673 C C . ALA A 1 88 ? 6.562 0.395 2.855 1.00 88.19 88 ALA A C 1
ATOM 675 O O . ALA A 1 88 ? 5.600 0.029 2.178 1.00 88.19 88 ALA A O 1
ATOM 676 N N . SER A 1 89 ? 7.738 0.711 2.320 1.00 85.56 89 SER A N 1
ATOM 677 C CA . SER A 1 89 ? 7.989 0.654 0.885 1.00 85.56 89 SER A CA 1
ATOM 678 C C . SER A 1 89 ? 8.822 -0.556 0.470 1.00 85.56 89 SER A C 1
ATOM 680 O O . SER A 1 89 ? 9.621 -1.081 1.249 1.00 85.56 89 SER A O 1
ATOM 682 N N . PHE A 1 90 ? 8.631 -0.988 -0.773 1.00 79.75 90 PHE A N 1
ATOM 683 C CA . PHE A 1 90 ? 9.539 -1.879 -1.492 1.00 79.75 90 PHE A CA 1
ATOM 684 C C . PHE A 1 90 ? 10.108 -1.141 -2.723 1.00 79.75 90 PHE A C 1
ATOM 686 O O . PHE A 1 90 ? 9.486 -0.189 -3.206 1.00 79.75 90 PHE A O 1
ATOM 693 N N . PRO A 1 91 ? 11.309 -1.512 -3.200 1.00 66.00 91 PRO A N 1
ATOM 694 C CA . PRO A 1 91 ? 11.962 -0.827 -4.317 1.00 66.00 91 PRO A CA 1
ATOM 695 C C . PRO A 1 91 ? 11.161 -0.960 -5.615 1.00 66.00 91 PRO A C 1
ATOM 697 O O . PRO A 1 91 ? 10.656 -2.041 -5.912 1.00 66.00 91 PRO A O 1
ATOM 700 N N . ALA A 1 92 ? 11.124 0.109 -6.413 1.00 62.53 92 ALA A N 1
ATOM 701 C CA . ALA A 1 92 ? 10.652 0.056 -7.794 1.00 62.53 92 ALA A CA 1
ATOM 702 C C . ALA A 1 92 ? 11.698 -0.639 -8.692 1.00 62.53 92 ALA A C 1
ATOM 704 O O . ALA A 1 92 ? 12.900 -0.415 -8.521 1.00 62.53 92 ALA A O 1
ATOM 705 N N . GLU A 1 93 ? 11.258 -1.447 -9.666 1.00 56.81 93 GLU A N 1
ATOM 706 C CA . GLU A 1 93 ? 12.132 -2.231 -10.565 1.00 56.81 93 GLU A CA 1
ATOM 707 C C . GLU A 1 93 ? 13.137 -1.395 -11.383 1.00 56.81 93 GLU A C 1
ATOM 709 O O . GLU A 1 93 ? 14.157 -1.924 -11.823 1.00 56.81 93 GLU A O 1
ATOM 714 N N . GLU A 1 94 ? 12.914 -0.086 -11.559 1.00 50.62 94 GLU A N 1
ATOM 715 C CA . GLU A 1 94 ? 13.798 0.793 -12.348 1.00 50.62 94 GLU A CA 1
ATOM 716 C C . GLU A 1 94 ? 15.211 0.956 -11.777 1.00 50.62 94 GLU A C 1
ATOM 718 O O . GLU A 1 94 ? 16.067 1.601 -12.391 1.00 50.62 94 GLU A O 1
ATOM 723 N N . VAL A 1 95 ? 15.501 0.358 -10.625 1.00 46.94 95 VAL A N 1
ATOM 724 C CA . VAL A 1 95 ? 16.826 0.425 -10.037 1.00 46.94 95 VAL A CA 1
ATOM 725 C C . VAL A 1 95 ? 17.411 -0.975 -9.956 1.00 46.94 95 VAL A C 1
ATOM 727 O O . VAL A 1 95 ? 17.092 -1.748 -9.058 1.00 46.94 95 VAL A O 1
ATOM 730 N N . GLN A 1 96 ? 18.325 -1.280 -10.886 1.00 45.97 96 GLN A N 1
ATOM 731 C CA . GLN A 1 96 ? 19.340 -2.314 -10.678 1.00 45.97 96 GLN A CA 1
ATOM 732 C C . GLN A 1 96 ? 20.000 -2.030 -9.323 1.00 45.97 96 GLN A C 1
ATOM 734 O O . GLN A 1 96 ? 20.799 -1.099 -9.207 1.00 45.97 96 GLN A O 1
ATOM 739 N N . ARG A 1 97 ? 19.604 -2.749 -8.270 1.00 53.38 97 ARG A N 1
ATOM 740 C CA . ARG A 1 97 ? 20.099 -2.517 -6.910 1.00 53.38 97 ARG A CA 1
ATOM 741 C C . ARG A 1 97 ? 20.753 -3.776 -6.374 1.00 53.38 97 ARG A C 1
ATOM 743 O O . ARG A 1 97 ? 20.127 -4.825 -6.263 1.00 53.38 97 ARG A O 1
ATOM 750 N N . ASP A 1 98 ? 22.027 -3.601 -6.041 1.00 55.62 98 ASP A N 1
ATOM 751 C CA . ASP A 1 98 ? 22.886 -4.551 -5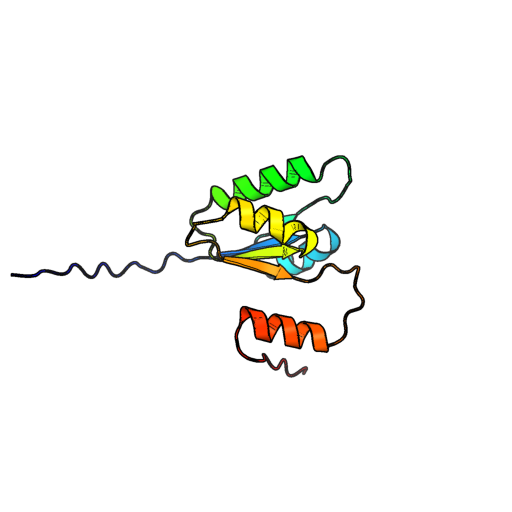.350 1.00 55.62 98 ASP A CA 1
ATOM 752 C C . ASP A 1 98 ? 22.319 -4.974 -3.984 1.00 55.62 98 ASP A C 1
ATOM 754 O O . ASP A 1 98 ? 21.553 -4.256 -3.336 1.00 55.62 98 ASP A O 1
ATOM 758 N N . GLU A 1 99 ? 22.807 -6.117 -3.503 1.00 59.16 99 GLU A N 1
ATOM 759 C CA . GLU A 1 99 ? 22.550 -6.743 -2.195 1.00 59.16 99 GLU A CA 1
ATOM 760 C C . GLU A 1 99 ? 22.608 -5.757 -1.002 1.00 59.16 99 GLU A C 1
ATOM 762 O O . GLU A 1 99 ? 21.876 -5.892 -0.018 1.00 59.16 99 GLU A O 1
ATOM 767 N N . ALA A 1 100 ? 23.410 -4.692 -1.126 1.00 59.75 100 ALA A N 1
ATOM 768 C CA . ALA A 1 100 ? 23.550 -3.620 -0.141 1.00 59.75 100 ALA A CA 1
ATOM 769 C C . ALA A 1 100 ? 22.241 -2.855 0.147 1.00 59.75 100 ALA A C 1
ATOM 771 O O . ALA A 1 100 ? 22.057 -2.332 1.249 1.00 59.75 100 ALA A O 1
ATOM 772 N N . TYR A 1 101 ? 21.315 -2.794 -0.812 1.00 55.19 101 TYR A N 1
ATOM 773 C CA . TYR A 1 101 ? 20.029 -2.123 -0.626 1.00 55.19 101 TYR A CA 1
ATOM 774 C C . TYR A 1 101 ? 19.084 -2.926 0.275 1.00 55.19 101 TYR A C 1
ATOM 776 O O . TYR A 1 101 ? 18.437 -2.351 1.151 1.00 55.19 101 TYR A O 1
ATOM 784 N N . ILE A 1 102 ? 19.040 -4.254 0.114 1.00 60.78 102 ILE A N 1
ATOM 785 C CA . ILE A 1 102 ? 18.269 -5.138 1.002 1.00 60.78 102 ILE A CA 1
ATOM 786 C C . ILE A 1 102 ? 18.811 -5.034 2.427 1.00 60.78 102 ILE A C 1
ATOM 788 O O . ILE A 1 102 ? 18.038 -4.911 3.380 1.00 60.78 102 ILE A O 1
ATOM 792 N N . ASP A 1 103 ? 20.134 -4.989 2.573 1.00 62.12 103 ASP A N 1
ATOM 793 C CA . ASP A 1 103 ? 20.804 -4.746 3.849 1.00 62.12 103 ASP A CA 1
ATOM 794 C C . ASP A 1 103 ? 20.357 -3.425 4.501 1.00 62.12 103 ASP A C 1
ATOM 796 O O . ASP A 1 103 ? 20.063 -3.381 5.702 1.00 62.12 103 ASP A O 1
ATOM 800 N N . GLU A 1 104 ? 20.267 -2.343 3.726 1.00 61.56 104 GLU A N 1
ATOM 801 C CA . GLU A 1 104 ? 19.852 -1.038 4.237 1.00 61.56 104 GLU A CA 1
ATOM 802 C C . GLU A 1 104 ? 18.354 -0.974 4.568 1.00 61.56 104 GLU A C 1
ATOM 804 O O . GLU A 1 104 ? 17.986 -0.445 5.623 1.00 61.56 104 GLU A O 1
ATOM 809 N N . LEU A 1 105 ? 17.495 -1.558 3.731 1.00 58.91 105 LEU A N 1
ATOM 810 C CA . LEU A 1 105 ? 16.052 -1.635 3.968 1.00 58.91 105 LEU A CA 1
ATOM 811 C C . LEU A 1 105 ? 15.755 -2.434 5.244 1.00 58.91 105 LEU A C 1
ATOM 813 O O . LEU A 1 105 ? 15.032 -1.973 6.130 1.00 58.91 105 LEU A O 1
ATOM 817 N N . THR A 1 106 ? 16.397 -3.592 5.392 1.00 56.94 106 THR A N 1
ATOM 818 C CA . THR A 1 106 ? 16.233 -4.452 6.569 1.00 56.94 106 THR A CA 1
ATOM 819 C C . THR A 1 106 ? 16.735 -3.748 7.833 1.00 56.94 106 THR A C 1
ATOM 821 O O . THR A 1 106 ? 16.066 -3.769 8.870 1.00 56.94 106 THR A O 1
ATOM 824 N N . ARG A 1 107 ? 17.866 -3.029 7.750 1.00 63.50 107 ARG A N 1
ATOM 825 C CA . ARG A 1 107 ? 18.376 -2.221 8.868 1.00 63.50 107 ARG A CA 1
ATOM 826 C C . ARG A 1 107 ? 17.398 -1.118 9.277 1.00 63.50 107 ARG A C 1
ATOM 828 O O . ARG A 1 107 ? 17.213 -0.910 10.474 1.00 63.50 107 ARG A O 1
ATOM 835 N N . ARG A 1 108 ? 16.796 -0.407 8.316 1.00 59.50 108 ARG A N 1
ATOM 836 C CA . ARG A 1 108 ? 15.889 0.723 8.588 1.00 59.50 108 ARG A CA 1
ATOM 837 C C . ARG A 1 108 ? 14.571 0.285 9.225 1.00 59.50 108 ARG A C 1
ATOM 839 O O . ARG A 1 108 ? 14.106 0.966 10.132 1.00 59.50 108 ARG A O 1
ATOM 846 N N . TYR A 1 109 ? 13.996 -0.832 8.782 1.00 53.16 109 TYR A N 1
ATOM 847 C CA . TYR A 1 109 ? 12.627 -1.207 9.162 1.00 53.16 109 TYR A CA 1
ATOM 848 C C . TYR A 1 109 ? 12.529 -2.310 10.217 1.00 53.16 109 TYR A C 1
ATOM 850 O O . TYR A 1 109 ? 11.565 -2.338 10.977 1.00 53.16 109 TYR A O 1
ATOM 858 N N . LEU A 1 110 ? 13.510 -3.212 10.296 1.00 57.75 110 LEU A N 1
ATOM 859 C CA . LEU A 1 110 ? 13.463 -4.365 11.205 1.00 57.75 110 LEU A CA 1
ATOM 860 C C . LEU A 1 110 ? 14.519 -4.293 12.312 1.00 57.75 110 LEU A C 1
ATOM 862 O O . LEU A 1 110 ? 14.482 -5.088 13.247 1.00 57.75 110 LEU A O 1
ATOM 866 N N . GLY A 1 111 ? 15.472 -3.361 12.210 1.00 41.69 111 GLY A N 1
ATOM 867 C CA . GLY A 1 111 ? 16.559 -3.186 13.176 1.00 41.69 111 GLY A CA 1
ATOM 868 C C . GLY A 1 111 ? 17.584 -4.329 13.210 1.00 41.69 111 GLY A C 1
ATOM 869 O O . GLY A 1 111 ? 18.518 -4.274 14.006 1.00 41.69 111 GLY A O 1
ATOM 870 N N . GLN A 1 112 ? 17.448 -5.353 12.360 1.00 38.50 112 GLN A N 1
ATOM 871 C CA . GLN A 1 112 ? 18.330 -6.523 12.312 1.00 38.50 112 GLN A CA 1
ATOM 872 C C . GLN A 1 112 ? 18.359 -7.141 10.910 1.00 38.50 112 GLN A C 1
ATOM 874 O O . GLN A 1 112 ? 17.363 -7.074 10.201 1.00 38.50 112 GLN A O 1
ATOM 879 N N . LYS A 1 113 ? 19.482 -7.761 10.518 1.00 42.56 113 LYS A N 1
ATOM 880 C CA . LYS A 1 113 ? 19.616 -8.466 9.230 1.00 42.56 113 LYS A CA 1
ATOM 881 C C . LYS A 1 113 ? 18.768 -9.744 9.211 1.00 42.56 113 LYS A C 1
ATOM 883 O O . LYS A 1 113 ? 18.827 -10.522 10.162 1.00 42.56 113 LYS A O 1
ATOM 888 N N . ILE A 1 114 ? 18.037 -9.989 8.122 1.00 44.41 114 ILE A N 1
ATOM 889 C CA . ILE A 1 114 ? 17.420 -11.289 7.836 1.00 44.41 114 ILE A CA 1
ATOM 890 C C . ILE A 1 114 ? 18.367 -12.033 6.895 1.00 44.41 114 ILE A C 1
ATOM 892 O O . ILE A 1 114 ? 18.599 -11.588 5.776 1.00 44.41 114 ILE A O 1
ATOM 896 N N . TYR A 1 115 ? 18.917 -13.157 7.353 1.00 41.91 115 TYR A N 1
ATOM 897 C CA . TYR A 1 115 ? 19.645 -14.084 6.493 1.00 41.91 115 TYR A CA 1
ATOM 898 C C . TYR A 1 115 ? 18.627 -14.979 5.792 1.00 41.91 115 TYR A C 1
ATOM 900 O O . TYR A 1 115 ? 17.866 -15.685 6.455 1.00 41.91 115 TYR A O 1
ATOM 908 N N . VAL A 1 116 ? 18.601 -14.943 4.463 1.00 48.69 116 VAL A N 1
ATOM 909 C CA . VAL A 1 116 ? 17.896 -15.945 3.664 1.00 48.69 116 VAL A CA 1
ATOM 910 C C . VAL A 1 116 ? 18.952 -16.947 3.213 1.00 48.69 116 VAL A C 1
ATOM 912 O O . VAL A 1 116 ? 19.730 -16.664 2.308 1.00 48.69 116 VAL A O 1
ATOM 915 N N . GLU A 1 117 ? 19.034 -18.096 3.883 1.00 34.81 117 GLU A N 1
ATOM 916 C CA . GLU A 1 117 ? 19.840 -19.211 3.383 1.00 34.81 117 GLU A CA 1
ATOM 917 C C . GLU A 1 117 ? 19.117 -19.808 2.169 1.00 34.81 117 GLU A C 1
ATOM 919 O O . GLU A 1 117 ? 18.061 -20.429 2.294 1.00 34.81 117 GLU A O 1
ATOM 924 N N . GLY A 1 118 ? 19.662 -19.557 0.976 1.00 37.47 118 GLY A N 1
ATOM 925 C CA . GLY A 1 118 ? 19.228 -20.218 -0.250 1.00 37.47 118 GLY A CA 1
ATOM 926 C C . GLY A 1 118 ? 19.518 -21.715 -0.162 1.00 37.47 118 GLY A C 1
ATOM 927 O O . GLY A 1 118 ? 20.630 -22.108 0.191 1.00 37.47 118 GLY A O 1
ATOM 928 N N . THR A 1 119 ? 18.503 -22.531 -0.443 1.00 37.03 119 THR A N 1
ATOM 929 C CA . THR A 1 119 ? 18.631 -23.991 -0.587 1.00 37.03 119 THR A CA 1
ATOM 930 C C . THR A 1 119 ? 18.870 -24.361 -2.040 1.00 37.03 119 THR A C 1
ATOM 932 O O . THR A 1 119 ? 18.277 -23.686 -2.912 1.00 37.03 119 THR A O 1
#

Foldseek 3Di:
DDDPPPPPPPPQQAAEEEEEEPVCVVVCVVVVHHYDYADVPVVCRPVSLVVVLV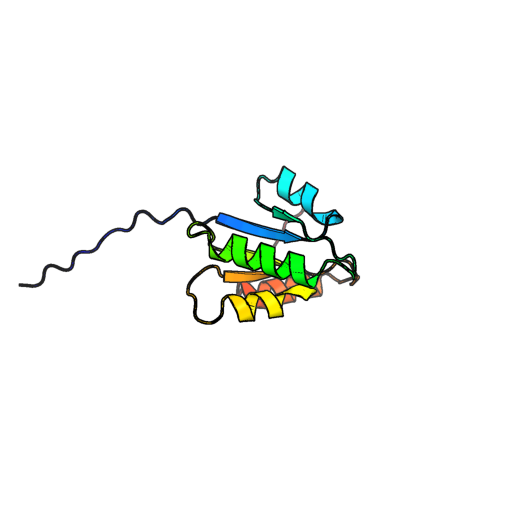VVVPDPRHQEYEYAPVCQVVNCVSCPPPPDRHYDYDYDPPDPDDPVVLVVSCCVPVVDDDDDPDD